Protein AF-A0A843GB81-F1 (afdb_monomer)

pLDDT: mean 80.34, std 18.35, range [31.42, 98.44]

Foldseek 3Di:
DDDDPCFPVDDAADDPQQEDEQFDRDDPSNVLSNVVSPDPPPDLLAAHEYEFEDAQAWTWGDTPNDIDTDGLLRVLVVSVPTPSSPNYQAHEYPYPHNPVDVPTRQVSNCVNNVHHYHD

Secondary structure (DSSP, 8-state):
------TT---S--PPTT-EE-S-SSSGGGHHHHHHTT-TT--TTS-EEEE--B-SS-EEEEETTEEEEE-HHHHHHHHTTSGGGGG-S-EEEESTTTTSSTTSHHHHHHHHHTS-EE-

Structure (mmCIF, N/CA/C/O backbone):
data_AF-A0A843GB81-F1
#
_entry.id   AF-A0A843GB81-F1
#
loop_
_atom_site.group_PDB
_atom_site.id
_atom_site.type_symbol
_atom_site.label_atom_id
_atom_site.label_alt_id
_atom_site.label_comp_id
_atom_site.label_asym_id
_atom_site.label_entity_id
_atom_site.label_seq_id
_atom_site.pdbx_PDB_ins_code
_atom_site.Cartn_x
_atom_site.Cartn_y
_atom_site.Cartn_z
_atom_site.occupancy
_atom_site.B_iso_or_equiv
_atom_site.auth_seq_id
_atom_site.auth_comp_id
_atom_site.auth_asym_id
_atom_site.auth_atom_id
_atom_site.pdbx_PDB_model_num
ATOM 1 N N . MET A 1 1 ? 5.025 25.849 19.765 1.00 34.34 1 MET A N 1
ATOM 2 C CA . MET A 1 1 ? 4.376 25.839 18.433 1.00 34.34 1 MET A CA 1
ATOM 3 C C . MET A 1 1 ? 4.511 24.434 17.850 1.00 34.34 1 MET A C 1
ATOM 5 O O . MET A 1 1 ? 5.626 24.010 17.594 1.00 34.34 1 MET A O 1
ATOM 9 N N . LYS A 1 2 ? 3.424 23.655 17.751 1.00 34.78 2 LYS A N 1
ATOM 10 C CA . LYS A 1 2 ? 3.462 22.284 17.201 1.00 34.78 2 LYS A CA 1
ATOM 11 C C . LYS A 1 2 ? 3.173 22.363 15.700 1.00 34.78 2 LYS A C 1
ATOM 13 O O . LYS A 1 2 ? 2.037 22.630 15.313 1.00 34.78 2 LYS A O 1
ATOM 18 N N . GLY A 1 3 ? 4.209 22.213 14.876 1.00 31.42 3 GLY A N 1
ATOM 19 C CA . GLY A 1 3 ? 4.097 22.230 13.419 1.00 31.42 3 GLY A CA 1
ATOM 20 C C . GLY A 1 3 ? 3.188 21.103 12.939 1.00 31.42 3 GLY A C 1
ATOM 21 O O . GLY A 1 3 ? 3.497 19.928 13.115 1.00 31.42 3 GLY A O 1
ATOM 22 N N . LYS A 1 4 ? 2.042 21.460 12.358 1.00 39.00 4 LYS A N 1
ATOM 23 C CA . LYS A 1 4 ? 1.167 20.515 11.664 1.00 39.00 4 LYS A CA 1
ATOM 24 C C . LYS A 1 4 ? 1.866 20.130 10.360 1.00 39.00 4 LYS A C 1
ATOM 26 O O . LYS A 1 4 ? 1.901 20.926 9.426 1.00 39.00 4 LYS A O 1
ATOM 31 N N . SER A 1 5 ? 2.460 18.941 10.304 1.00 34.50 5 SER A N 1
ATOM 32 C CA . SER A 1 5 ? 3.012 18.378 9.069 1.00 34.50 5 SER A CA 1
ATOM 33 C C . SER A 1 5 ? 1.879 18.159 8.063 1.00 34.50 5 SER A C 1
ATOM 35 O O . SER A 1 5 ? 1.211 17.131 8.079 1.00 34.50 5 SER A O 1
ATOM 37 N N . SER A 1 6 ? 1.651 19.134 7.184 1.00 37.34 6 SER A N 1
ATOM 38 C CA . SER A 1 6 ? 0.648 19.076 6.109 1.00 37.34 6 SER A CA 1
ATOM 39 C C . SER A 1 6 ? 1.143 18.278 4.889 1.00 37.34 6 SER A C 1
ATOM 41 O O . SER A 1 6 ? 0.877 18.628 3.742 1.00 37.34 6 SER A O 1
ATOM 43 N N . LEU A 1 7 ? 1.895 17.196 5.119 1.00 41.94 7 LEU A N 1
ATOM 44 C CA . LEU A 1 7 ? 2.532 16.409 4.051 1.00 41.94 7 LEU A CA 1
ATOM 45 C C . LEU A 1 7 ? 1.542 15.577 3.219 1.00 41.94 7 LEU A C 1
ATOM 47 O O . LEU A 1 7 ? 1.928 15.018 2.202 1.00 41.94 7 LEU A O 1
ATOM 51 N N . PHE A 1 8 ? 0.263 15.545 3.600 1.00 50.12 8 PHE A N 1
ATOM 52 C CA . PHE A 1 8 ? -0.782 14.786 2.905 1.00 50.12 8 PHE A CA 1
ATOM 53 C C . PHE A 1 8 ? -2.051 15.621 2.683 1.00 50.12 8 PHE A C 1
ATOM 55 O O . PHE A 1 8 ? -3.166 15.117 2.774 1.00 50.12 8 PHE A O 1
ATOM 62 N N . GLY A 1 9 ? -1.894 16.927 2.425 1.00 38.31 9 GLY A N 1
ATOM 63 C CA . GLY A 1 9 ? -3.010 17.823 2.116 1.00 38.31 9 GLY A CA 1
ATOM 64 C C . GLY A 1 9 ? -3.756 17.391 0.849 1.00 38.31 9 GLY A C 1
ATOM 65 O O . GLY A 1 9 ? -3.284 17.617 -0.275 1.00 38.31 9 GLY A O 1
ATOM 66 N N . SER A 1 10 ? -4.918 16.775 1.054 1.00 44.78 10 SER A N 1
ATOM 67 C CA . SER A 1 10 ? -5.892 16.345 0.057 1.00 44.78 10 SER A CA 1
ATOM 68 C C . SER A 1 10 ? -6.557 17.548 -0.619 1.00 44.78 10 SER A C 1
ATOM 70 O O . SER A 1 10 ? -7.507 18.149 -0.127 1.00 44.78 10 SER A O 1
ATOM 72 N N . ARG A 1 11 ? -6.056 17.905 -1.800 1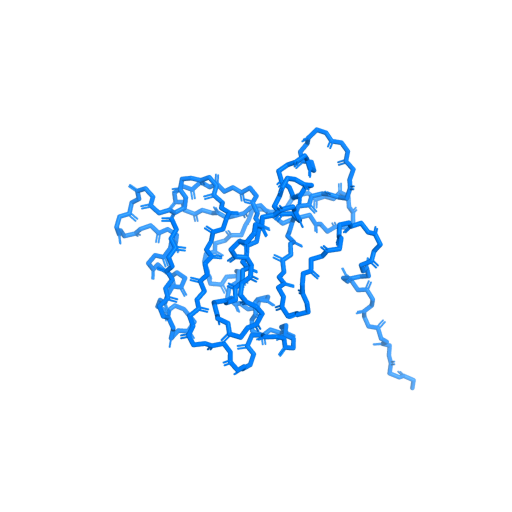.00 42.25 11 ARG A N 1
ATOM 73 C CA . ARG A 1 11 ? -6.850 18.553 -2.852 1.00 42.25 11 ARG A CA 1
ATOM 74 C C . ARG A 1 11 ? -6.470 17.871 -4.156 1.00 42.25 11 ARG A C 1
ATOM 76 O O . ARG A 1 11 ? -5.434 18.181 -4.737 1.00 42.25 11 ARG A O 1
ATOM 83 N N . GLY A 1 12 ? -7.255 16.864 -4.512 1.00 50.12 12 GLY A N 1
ATOM 84 C CA . GLY A 1 12 ? -7.016 15.958 -5.630 1.00 50.12 12 GLY A CA 1
ATOM 85 C C . GLY A 1 12 ?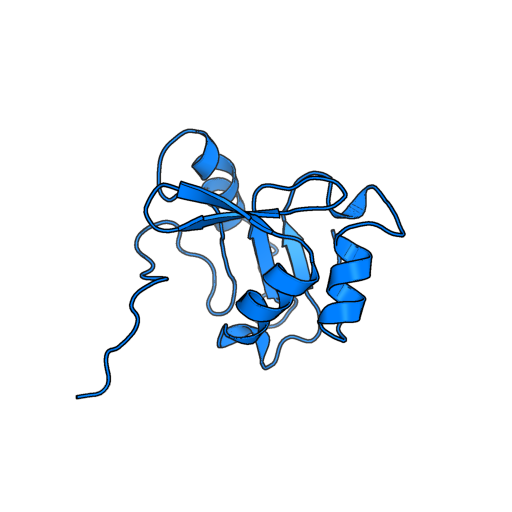 -7.546 14.574 -5.275 1.00 50.12 12 GLY A C 1
ATOM 86 O O . GLY A 1 12 ? -6.967 13.917 -4.420 1.00 50.12 12 GLY A O 1
ATOM 87 N N . ILE A 1 13 ? -8.634 14.175 -5.943 1.00 51.22 13 ILE A N 1
ATOM 88 C CA . ILE A 1 13 ? -9.350 12.896 -5.800 1.00 51.22 13 ILE A CA 1
ATOM 89 C C . ILE A 1 13 ? -10.083 12.780 -4.446 1.00 51.22 13 ILE A C 1
ATOM 91 O O . ILE A 1 13 ? -9.471 12.627 -3.393 1.00 51.22 13 ILE A O 1
ATOM 95 N N . ASN A 1 14 ? -11.419 12.872 -4.474 1.00 50.62 14 ASN A N 1
ATOM 96 C CA . ASN A 1 14 ? -12.263 12.604 -3.306 1.00 50.62 14 ASN A CA 1
ATOM 97 C C . ASN A 1 14 ? -12.312 11.093 -3.085 1.00 50.62 14 ASN A C 1
ATOM 99 O O . ASN A 1 14 ? -13.082 10.388 -3.729 1.00 50.62 14 ASN A O 1
ATOM 103 N N . ILE A 1 15 ? -11.453 10.599 -2.205 1.00 55.94 15 ILE A N 1
ATOM 104 C CA . ILE A 1 15 ? -11.471 9.206 -1.769 1.00 55.94 15 ILE A CA 1
ATOM 105 C C . ILE A 1 15 ? -12.290 9.151 -0.483 1.00 55.94 15 ILE A C 1
ATOM 107 O O . ILE A 1 15 ? -12.198 10.066 0.339 1.00 55.94 15 ILE A O 1
ATOM 111 N N . ALA A 1 16 ? -13.119 8.116 -0.330 1.00 54.41 16 ALA A N 1
ATOM 112 C CA . ALA A 1 16 ? -13.964 7.948 0.846 1.00 54.41 16 ALA A CA 1
ATOM 113 C C . ALA A 1 16 ? -13.174 8.097 2.159 1.00 54.41 16 ALA A C 1
ATOM 115 O O . ALA A 1 16 ? -11.978 7.790 2.234 1.00 54.41 16 ALA A O 1
ATOM 116 N N . ALA A 1 17 ? -13.862 8.592 3.192 1.00 51.66 17 ALA A N 1
ATOM 117 C CA . ALA A 1 17 ? -13.273 8.858 4.494 1.00 51.66 17 ALA A CA 1
ATOM 118 C C . ALA A 1 17 ? -12.586 7.601 5.033 1.00 51.66 17 ALA A C 1
ATOM 120 O O . ALA A 1 17 ? -13.223 6.589 5.300 1.00 51.66 17 ALA A O 1
ATOM 121 N N . GLY A 1 18 ? -11.270 7.696 5.192 1.00 58.66 18 GLY A N 1
ATOM 122 C CA . GLY A 1 18 ? -10.459 6.631 5.745 1.00 58.66 18 GLY A CA 1
ATOM 123 C C . GLY A 1 18 ? -9.551 5.919 4.755 1.00 58.66 18 GLY A C 1
ATOM 124 O O . GLY A 1 18 ? -8.646 5.273 5.235 1.00 58.66 18 GLY A O 1
ATOM 125 N N . ASN A 1 19 ? -9.679 6.084 3.442 1.00 75.94 19 ASN A N 1
ATOM 126 C CA . ASN A 1 19 ? -8.758 5.478 2.469 1.00 75.94 19 ASN A CA 1
ATOM 127 C C . ASN A 1 19 ? -7.497 6.330 2.232 1.00 75.94 19 ASN A C 1
ATOM 129 O O . ASN A 1 19 ? -7.468 7.521 2.558 1.00 75.94 19 ASN A O 1
ATOM 133 N N . ILE A 1 20 ? -6.459 5.744 1.621 1.00 81.50 20 ILE A N 1
ATOM 134 C CA . ILE A 1 20 ? -5.244 6.468 1.215 1.00 81.50 20 ILE A CA 1
ATOM 135 C C . ILE A 1 20 ? -4.913 6.266 -0.264 1.00 81.50 20 ILE A C 1
ATOM 137 O O . ILE A 1 20 ? -4.953 5.155 -0.788 1.0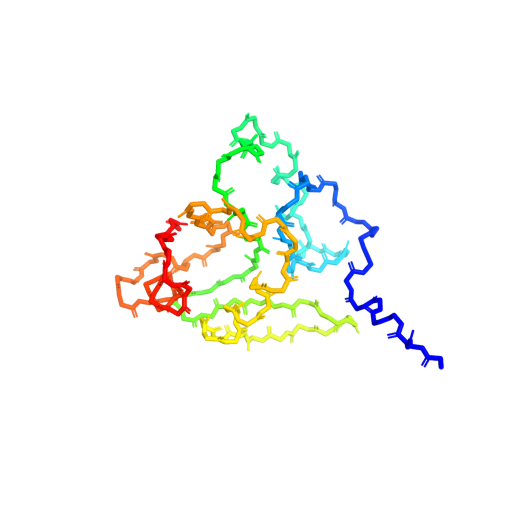0 81.50 20 ILE A O 1
ATOM 141 N N . SER A 1 21 ? -4.517 7.357 -0.920 1.00 85.81 21 SER A N 1
ATOM 142 C CA . SER A 1 21 ? -3.903 7.326 -2.243 1.00 85.81 21 SER A CA 1
ATOM 143 C C . SER A 1 21 ? -2.498 7.890 -2.196 1.00 85.81 21 SER A C 1
ATOM 145 O O . SER A 1 21 ? -2.251 8.959 -1.638 1.00 85.81 21 SER A O 1
ATOM 147 N N . PHE A 1 22 ? -1.603 7.145 -2.822 1.00 85.56 22 PHE A N 1
ATOM 148 C CA . PHE A 1 22 ? -0.213 7.482 -3.064 1.00 85.56 22 PHE A CA 1
ATOM 149 C C . PHE A 1 22 ? 0.037 7.913 -4.516 1.00 85.56 22 PHE A C 1
ATOM 151 O O . PHE A 1 22 ? 1.182 8.123 -4.919 1.00 85.56 22 PHE A O 1
ATOM 158 N N . MET A 1 23 ? -1.034 8.060 -5.301 1.00 85.31 23 MET A N 1
ATOM 159 C CA . MET A 1 23 ? -0.966 8.507 -6.686 1.00 85.31 23 MET A CA 1
ATOM 160 C C . MET A 1 23 ? -0.487 9.963 -6.772 1.00 85.31 23 MET A C 1
ATOM 162 O O . MET A 1 23 ? -0.857 10.782 -5.924 1.00 85.31 23 MET A O 1
ATOM 166 N N . PRO A 1 24 ? 0.238 10.335 -7.841 1.00 81.00 24 PRO A N 1
ATOM 167 C CA . PRO A 1 24 ? 0.502 11.735 -8.146 1.00 81.00 24 PRO A CA 1
ATOM 168 C C . PRO A 1 24 ? -0.800 12.535 -8.274 1.00 81.00 24 PRO A C 1
ATOM 170 O O . PRO A 1 24 ? -1.815 12.024 -8.752 1.00 81.00 24 PRO A O 1
ATOM 173 N N . LYS A 1 25 ? -0.771 13.818 -7.893 1.00 74.56 25 LYS A N 1
ATOM 174 C CA . LYS A 1 25 ? -1.959 14.694 -7.958 1.00 74.56 25 LYS A CA 1
ATOM 175 C C . LYS A 1 25 ? -2.392 15.034 -9.388 1.00 74.56 25 LYS A C 1
ATOM 177 O O . LYS A 1 25 ? -3.565 15.318 -9.619 1.00 74.56 25 LYS A O 1
ATOM 182 N N . THR A 1 26 ? -1.454 15.048 -10.332 1.00 77.06 26 THR A N 1
ATOM 183 C CA . THR A 1 26 ? -1.665 15.448 -11.730 1.00 77.06 26 THR A CA 1
ATOM 184 C C . THR A 1 26 ? -0.872 14.546 -12.682 1.00 77.06 26 THR A C 1
ATOM 186 O O . THR A 1 26 ? -0.104 13.686 -12.252 1.00 77.06 26 THR A O 1
ATOM 189 N N . GLY A 1 27 ? -1.083 14.717 -13.990 1.00 77.75 27 GLY A N 1
ATOM 190 C CA . GLY A 1 27 ? -0.409 13.937 -15.032 1.00 77.75 27 GLY A CA 1
ATOM 191 C C . GLY A 1 27 ? -1.042 12.568 -15.291 1.00 77.75 27 GLY A C 1
ATOM 192 O O . GLY A 1 27 ? -1.974 12.148 -14.604 1.00 77.75 27 GLY A O 1
ATOM 193 N N . GLU A 1 28 ? -0.552 11.862 -16.307 1.00 74.06 28 GLU A N 1
ATOM 194 C CA . GLU A 1 28 ? -1.100 10.568 -16.747 1.00 74.06 28 GLU A CA 1
ATOM 195 C C . GLU A 1 28 ? -1.048 9.504 -15.649 1.00 74.06 28 GLU A C 1
ATOM 197 O O . GLU A 1 28 ? -1.999 8.749 -15.450 1.00 74.06 28 GLU A O 1
ATOM 202 N N . LYS A 1 29 ? 0.006 9.530 -14.831 1.00 72.94 29 LYS A N 1
ATOM 203 C CA . LYS A 1 29 ? 0.136 8.644 -13.675 1.00 72.94 29 LYS A CA 1
ATOM 204 C C . LYS A 1 29 ? -0.961 8.848 -12.623 1.00 72.94 29 LYS A C 1
ATOM 206 O O . LYS A 1 29 ? -1.150 7.946 -11.825 1.00 72.94 29 LYS A O 1
ATOM 211 N N . SER A 1 30 ? -1.708 9.957 -12.615 1.00 76.69 30 SER A N 1
ATOM 212 C CA . SER A 1 30 ? -2.826 10.185 -11.676 1.00 76.69 30 SER A CA 1
ATOM 213 C C . SER A 1 30 ? -4.141 9.507 -12.088 1.00 76.69 30 SER A C 1
ATOM 215 O O . SER A 1 30 ? -5.057 9.393 -11.271 1.00 76.69 30 SER A O 1
ATOM 217 N N . GLN A 1 31 ? -4.263 9.069 -13.349 1.00 75.69 31 GLN A N 1
ATOM 218 C CA . GLN A 1 31 ? -5.541 8.638 -13.933 1.00 75.69 31 GLN A CA 1
ATOM 219 C C . GLN A 1 31 ? -6.150 7.445 -13.194 1.00 75.69 31 GLN A C 1
ATOM 221 O O . GLN A 1 31 ? -7.358 7.402 -12.979 1.00 75.69 31 GLN A O 1
ATOM 226 N N . PHE A 1 32 ? -5.315 6.524 -12.715 1.00 74.38 32 PHE A N 1
ATOM 227 C CA . PHE A 1 32 ? -5.767 5.358 -11.962 1.00 74.38 32 PHE A CA 1
ATOM 228 C C . PHE A 1 32 ? -6.535 5.735 -10.683 1.00 74.38 32 PHE A C 1
ATOM 230 O O . PHE A 1 32 ? -7.601 5.187 -10.414 1.00 74.38 32 PHE A O 1
ATOM 237 N N . GLY A 1 33 ? -6.079 6.758 -9.953 1.00 71.56 33 GLY A N 1
ATOM 238 C CA . GLY A 1 33 ? -6.810 7.257 -8.788 1.00 71.56 33 GLY A CA 1
ATOM 239 C C . GLY A 1 33 ? -8.153 7.911 -9.148 1.00 71.56 33 GLY A C 1
ATOM 240 O O . GLY A 1 33 ? -9.100 7.818 -8.370 1.00 71.56 33 GLY A O 1
ATOM 241 N N . LYS A 1 34 ? -8.270 8.541 -10.327 1.00 70.69 34 LYS A N 1
ATOM 242 C CA . LYS A 1 34 ? -9.523 9.181 -10.774 1.00 70.69 34 LYS A CA 1
ATOM 243 C C . LYS A 1 34 ? -10.634 8.163 -11.015 1.00 70.69 34 LYS A C 1
ATOM 245 O O . LYS A 1 34 ? -11.770 8.419 -10.636 1.00 70.69 34 LYS A O 1
ATOM 250 N N . TYR A 1 35 ? -10.313 7.018 -11.616 1.00 70.69 35 TYR A N 1
ATOM 251 C CA . TYR A 1 35 ? -11.308 5.977 -11.888 1.00 70.69 35 TYR A CA 1
ATOM 252 C C . TYR A 1 35 ? -11.779 5.272 -10.617 1.00 70.69 35 TYR A C 1
ATOM 254 O O . TYR A 1 35 ? -12.951 4.919 -10.510 1.00 70.69 35 TYR A O 1
ATOM 262 N N . ILE A 1 36 ? -10.894 5.121 -9.628 1.00 70.88 36 ILE A N 1
ATOM 263 C CA . ILE A 1 36 ? -11.239 4.466 -8.364 1.00 70.88 36 ILE A CA 1
ATOM 264 C C . ILE A 1 36 ? -12.293 5.256 -7.588 1.00 70.88 36 ILE A C 1
ATOM 266 O O . ILE A 1 36 ? -13.173 4.642 -6.996 1.00 70.88 36 ILE A O 1
ATOM 270 N N . ALA A 1 37 ? -12.272 6.590 -7.648 1.00 67.25 37 ALA A N 1
ATOM 271 C CA . ALA A 1 37 ? -13.268 7.433 -6.981 1.00 67.25 37 ALA A CA 1
ATOM 272 C C . ALA A 1 37 ? -14.719 7.181 -7.445 1.00 67.25 37 ALA A C 1
ATOM 274 O O . ALA A 1 37 ? -15.649 7.532 -6.727 1.00 67.25 37 ALA A O 1
ATOM 275 N N . ASN A 1 38 ? -14.917 6.555 -8.610 1.00 68.81 38 ASN A N 1
ATOM 276 C CA . ASN A 1 38 ? -16.237 6.258 -9.170 1.00 68.81 38 ASN A CA 1
ATOM 277 C C . ASN A 1 38 ? -16.709 4.822 -8.893 1.00 68.81 38 ASN A C 1
ATOM 279 O O . ASN A 1 38 ? -17.725 4.398 -9.446 1.00 68.81 38 ASN A O 1
ATOM 283 N N . ARG A 1 39 ? -15.969 4.035 -8.102 1.00 68.12 39 ARG A N 1
ATOM 284 C CA . ARG A 1 39 ? -16.324 2.633 -7.879 1.00 68.12 39 ARG A CA 1
ATOM 285 C C . ARG A 1 39 ? -17.552 2.478 -6.967 1.00 68.12 39 ARG A C 1
ATOM 287 O O . ARG A 1 39 ? -17.563 3.048 -5.877 1.00 68.12 39 ARG A O 1
ATOM 294 N N . PRO A 1 40 ? -18.552 1.666 -7.366 1.00 63.12 40 PRO A N 1
ATOM 295 C CA . PRO A 1 40 ? -19.768 1.451 -6.581 1.00 63.12 40 PRO A CA 1
ATOM 296 C C . PRO A 1 40 ? -19.555 0.540 -5.359 1.00 63.12 40 PRO A C 1
ATOM 298 O O . PRO A 1 40 ? -20.388 0.532 -4.460 1.00 63.12 40 PRO A O 1
ATOM 301 N N . ASP A 1 41 ? -18.449 -0.212 -5.305 1.00 63.50 41 ASP A N 1
ATOM 302 C CA . ASP A 1 41 ? -18.084 -1.151 -4.233 1.00 63.50 41 ASP A CA 1
ATOM 303 C C . ASP A 1 41 ? -17.128 -0.543 -3.185 1.00 63.50 41 ASP A C 1
ATOM 305 O O . ASP A 1 41 ? -16.413 -1.257 -2.471 1.00 63.50 41 ASP A O 1
ATOM 309 N N . ILE A 1 42 ? -17.061 0.788 -3.098 1.00 62.78 42 ILE A N 1
ATOM 310 C CA . ILE A 1 42 ? -16.385 1.451 -1.981 1.00 62.78 42 ILE A CA 1
ATOM 311 C C . ILE A 1 42 ? -17.272 1.283 -0.746 1.00 62.78 42 ILE A C 1
ATOM 313 O O . ILE A 1 42 ? -18.246 2.009 -0.568 1.00 62.78 42 ILE A O 1
ATOM 317 N N . ASP A 1 43 ? -16.924 0.317 0.103 1.00 64.69 43 ASP A N 1
ATOM 318 C CA . ASP A 1 43 ? -17.538 0.123 1.415 1.00 64.69 43 ASP A CA 1
ATOM 319 C C . ASP A 1 43 ? -16.744 0.907 2.478 1.00 64.69 43 ASP A C 1
ATOM 321 O O . ASP A 1 43 ? -15.686 0.442 2.914 1.00 64.69 43 ASP A O 1
ATOM 325 N N . PRO A 1 44 ? -17.219 2.086 2.926 1.00 54.91 44 PRO A N 1
ATOM 326 C CA . PRO A 1 44 ? -16.539 2.880 3.950 1.00 54.91 44 PRO A CA 1
ATOM 327 C C . PRO A 1 44 ? -16.494 2.199 5.330 1.00 54.91 44 PRO A C 1
ATOM 329 O O . PRO A 1 44 ? -15.747 2.648 6.197 1.00 54.91 44 PRO A O 1
ATOM 332 N N . ASN A 1 45 ? -17.261 1.122 5.544 1.00 58.06 45 ASN A N 1
ATOM 333 C CA . ASN A 1 45 ? -17.221 0.296 6.756 1.00 58.06 45 ASN A CA 1
ATOM 334 C C . ASN A 1 45 ? -16.438 -1.017 6.556 1.00 58.06 45 ASN A C 1
ATOM 336 O O . ASN A 1 45 ? -16.372 -1.846 7.470 1.00 58.06 45 ASN A O 1
ATOM 340 N N . GLY A 1 46 ? -15.862 -1.207 5.368 1.00 73.44 46 GLY A N 1
ATOM 341 C CA . GLY A 1 46 ? -15.221 -2.435 4.927 1.00 73.44 46 GLY A CA 1
ATOM 342 C C . GLY A 1 46 ? -13.697 -2.386 5.009 1.00 73.44 46 GLY A C 1
ATOM 343 O O . GLY A 1 46 ? -13.098 -2.143 6.061 1.00 73.44 46 GLY A O 1
ATOM 344 N N . MET A 1 47 ? -13.050 -2.712 3.893 1.00 84.44 47 MET A N 1
ATOM 345 C CA . MET A 1 47 ? -11.592 -2.764 3.794 1.00 84.44 47 MET A CA 1
ATOM 346 C C . MET A 1 47 ? -11.009 -1.357 3.677 1.00 84.44 47 MET A C 1
ATOM 348 O O . MET A 1 47 ? -11.588 -0.487 3.038 1.00 84.44 47 MET A O 1
ATOM 352 N N . PHE A 1 48 ? -9.828 -1.147 4.250 1.00 88.50 48 PHE A N 1
ATOM 353 C CA . PHE A 1 48 ? -9.073 0.083 4.034 1.00 88.50 48 PHE A CA 1
ATOM 354 C C . PHE A 1 48 ? -8.400 0.031 2.662 1.00 88.50 48 PHE A C 1
ATOM 356 O O . PHE A 1 48 ? -7.518 -0.805 2.441 1.00 88.50 48 PHE A O 1
ATOM 363 N N . ASP A 1 49 ? -8.804 0.909 1.744 1.00 88.81 49 ASP A N 1
ATOM 364 C CA . ASP A 1 49 ? -8.231 0.935 0.400 1.00 88.81 49 ASP A CA 1
ATOM 365 C C . ASP A 1 49 ? -6.893 1.688 0.389 1.00 88.81 49 ASP A C 1
ATOM 367 O O . ASP A 1 49 ? -6.774 2.824 0.867 1.00 88.81 49 ASP A O 1
ATOM 371 N N . VAL A 1 50 ? -5.886 1.049 -0.206 1.00 90.94 50 VAL A N 1
ATOM 372 C CA . VAL A 1 50 ? -4.579 1.632 -0.518 1.00 90.94 50 VAL A CA 1
ATOM 373 C C . VAL A 1 50 ? -4.438 1.688 -2.029 1.00 90.94 50 VAL A C 1
ATOM 375 O O . VAL A 1 50 ? -4.412 0.655 -2.696 1.00 90.94 50 VAL A O 1
ATOM 378 N N . ILE A 1 51 ? -4.330 2.900 -2.562 1.00 90.19 51 ILE A N 1
ATOM 379 C CA . ILE A 1 51 ? -4.255 3.148 -4.001 1.00 90.19 51 ILE A CA 1
ATOM 380 C C . ILE A 1 51 ? -2.846 3.608 -4.351 1.00 90.19 51 ILE A C 1
ATOM 382 O O . ILE A 1 51 ? -2.392 4.638 -3.849 1.00 90.19 51 ILE A O 1
ATOM 386 N N . ALA A 1 52 ? -2.161 2.865 -5.213 1.00 91.75 52 ALA A N 1
ATOM 387 C CA . ALA A 1 52 ? -0.805 3.189 -5.643 1.00 91.75 52 ALA A CA 1
ATOM 388 C C . ALA A 1 52 ? -0.482 2.545 -6.994 1.00 91.75 52 ALA A C 1
ATOM 390 O O . ALA A 1 52 ? -1.027 1.491 -7.324 1.00 91.75 52 ALA A O 1
ATOM 391 N N . HIS A 1 53 ? 0.486 3.093 -7.729 1.00 93.19 53 HIS A N 1
ATOM 392 C CA . HIS A 1 53 ? 1.228 2.257 -8.679 1.00 93.19 53 HIS A CA 1
ATOM 393 C C . HIS A 1 53 ? 2.035 1.219 -7.905 1.00 93.19 53 HIS A C 1
ATOM 395 O O . HIS A 1 53 ? 2.412 1.451 -6.754 1.00 93.19 53 HIS A O 1
ATOM 401 N N . GLY A 1 54 ? 2.296 0.077 -8.526 1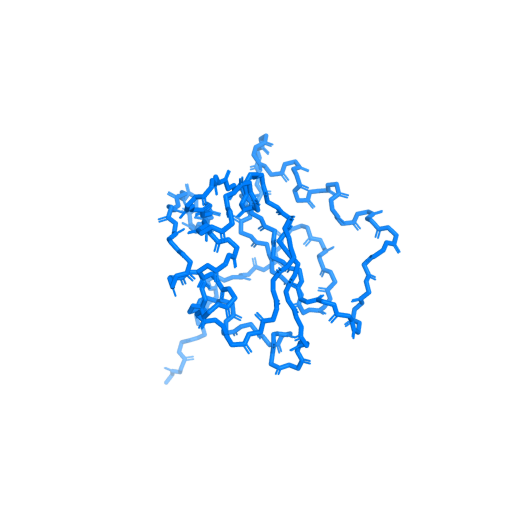.00 93.69 54 GLY A N 1
ATOM 402 C CA . GLY A 1 54 ? 2.993 -1.005 -7.855 1.00 93.69 54 GLY A CA 1
ATOM 403 C C . GLY A 1 54 ? 3.599 -2.014 -8.807 1.00 93.69 54 GLY A C 1
ATOM 404 O O . GLY A 1 54 ? 3.370 -1.997 -10.018 1.00 93.69 54 GLY A O 1
ATOM 405 N N . ALA A 1 55 ? 4.395 -2.886 -8.205 1.00 95.06 55 ALA A N 1
ATOM 406 C CA . ALA A 1 55 ? 4.925 -4.096 -8.802 1.00 95.06 55 ALA A CA 1
ATOM 407 C C . ALA A 1 55 ? 4.852 -5.224 -7.763 1.00 95.06 55 ALA A C 1
ATOM 409 O O . ALA A 1 55 ? 4.398 -5.027 -6.636 1.00 95.06 55 ALA A O 1
ATOM 410 N N . TRP A 1 56 ? 5.338 -6.414 -8.110 1.00 96.25 56 TRP A N 1
ATOM 411 C CA . TRP A 1 56 ? 5.277 -7.579 -7.223 1.00 96.25 56 TRP A CA 1
ATOM 412 C C . TRP A 1 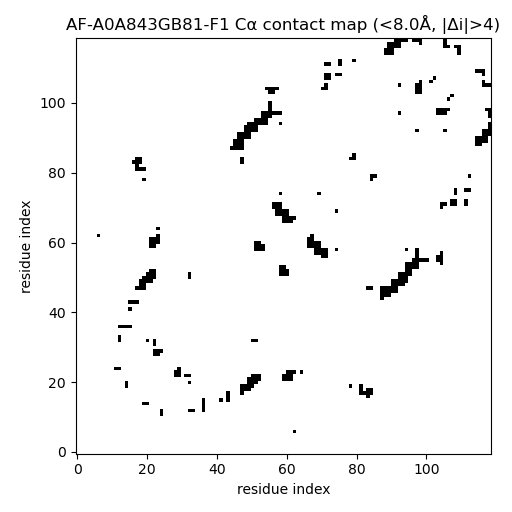56 ? 5.995 -7.391 -5.870 1.00 96.25 56 TRP A C 1
ATOM 414 O O . TRP A 1 56 ? 5.711 -8.149 -4.948 1.00 96.25 56 TRP A O 1
ATOM 424 N N . ASN A 1 57 ? 6.889 -6.401 -5.714 1.00 96.62 57 ASN A N 1
ATOM 425 C CA . ASN A 1 57 ? 7.665 -6.153 -4.488 1.00 96.62 57 ASN A CA 1
ATOM 426 C C . ASN A 1 57 ? 7.654 -4.706 -3.954 1.00 96.62 57 ASN A C 1
ATOM 428 O O . ASN A 1 57 ? 8.234 -4.472 -2.892 1.00 96.62 57 ASN A O 1
ATOM 432 N N . ILE A 1 58 ? 7.022 -3.744 -4.637 1.00 96.88 58 ILE A N 1
ATOM 433 C CA . ILE A 1 58 ? 7.012 -2.325 -4.235 1.00 96.88 58 ILE A CA 1
ATOM 434 C C . ILE A 1 58 ? 5.669 -1.652 -4.521 1.00 96.88 58 ILE A C 1
ATOM 436 O O . ILE A 1 58 ? 4.889 -2.124 -5.348 1.00 96.88 58 ILE A O 1
ATOM 440 N N . ILE A 1 59 ? 5.462 -0.495 -3.890 1.00 96.62 59 ILE A N 1
ATOM 441 C CA . ILE A 1 59 ? 4.515 0.533 -4.343 1.00 96.62 59 ILE A CA 1
ATOM 442 C C . ILE A 1 59 ? 5.233 1.858 -4.584 1.00 96.62 59 ILE A C 1
ATOM 444 O O . ILE A 1 59 ? 6.241 2.156 -3.941 1.00 96.62 59 ILE A O 1
ATOM 448 N 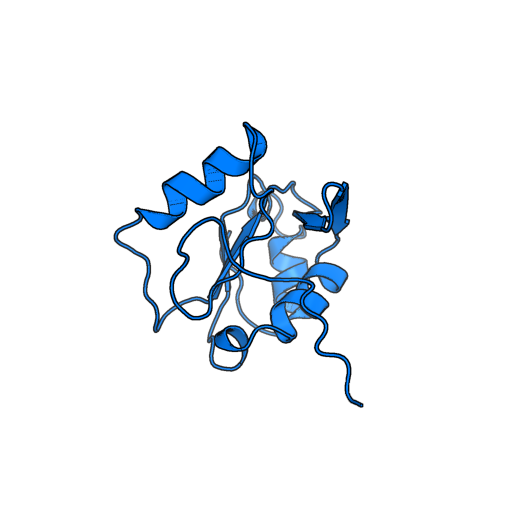N . GLU A 1 60 ? 4.684 2.671 -5.477 1.00 94.25 60 GLU A N 1
ATOM 449 C CA . GLU A 1 60 ? 5.131 4.043 -5.695 1.00 94.25 60 GLU A CA 1
ATOM 450 C C . GLU A 1 60 ? 4.343 5.011 -4.807 1.00 94.25 60 GLU A C 1
ATOM 452 O O . GLU A 1 60 ? 3.114 4.948 -4.726 1.00 94.25 60 GLU A O 1
ATOM 457 N N . VAL A 1 61 ? 5.051 5.942 -4.171 1.00 89.88 61 VAL A N 1
ATOM 458 C CA . VAL A 1 61 ? 4.470 7.024 -3.378 1.00 89.88 61 VAL A CA 1
ATOM 459 C C . VAL A 1 61 ? 4.928 8.372 -3.893 1.00 89.88 61 VAL A C 1
ATOM 461 O O . VAL A 1 61 ? 6.122 8.667 -3.883 1.00 89.88 61 VAL A O 1
ATOM 464 N N . ASP A 1 62 ? 3.977 9.210 -4.302 1.00 86.19 62 ASP A N 1
ATOM 465 C CA . ASP A 1 62 ? 4.257 10.607 -4.620 1.00 86.19 62 ASP A CA 1
ATOM 466 C C . ASP A 1 62 ? 4.310 11.470 -3.352 1.00 86.19 62 ASP A C 1
ATOM 468 O O . ASP A 1 62 ? 3.404 11.454 -2.515 1.00 86.19 62 ASP A O 1
ATOM 472 N N . SER A 1 63 ? 5.381 12.248 -3.211 1.00 80.50 63 SER A N 1
ATOM 473 C CA . SER A 1 63 ? 5.520 13.249 -2.157 1.00 80.50 63 SER A CA 1
ATOM 474 C C . SER A 1 63 ? 6.338 14.431 -2.663 1.00 80.50 63 SER A C 1
ATOM 476 O O . SER A 1 63 ? 7.519 14.302 -2.981 1.00 80.50 63 SER A O 1
ATOM 478 N N . GLY A 1 64 ? 5.717 15.611 -2.710 1.00 79.12 64 GLY A N 1
ATOM 479 C CA . GLY A 1 64 ? 6.388 16.842 -3.137 1.00 79.12 64 G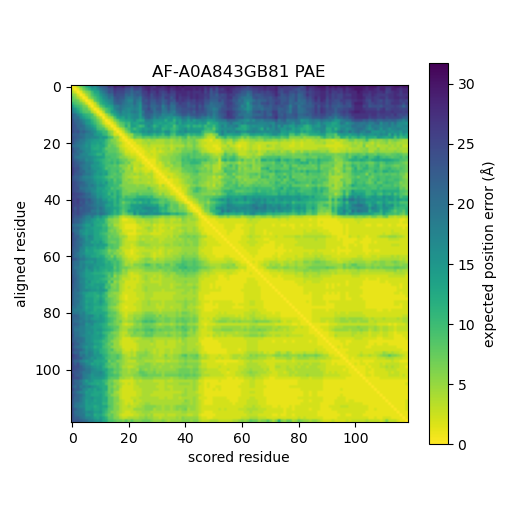LY A CA 1
ATOM 480 C C . GLY A 1 64 ? 6.828 16.827 -4.605 1.00 79.12 64 GLY A C 1
ATOM 481 O O . GLY A 1 64 ? 7.868 17.398 -4.923 1.00 79.12 64 GLY A O 1
ATOM 482 N N . GLY A 1 65 ? 6.074 16.151 -5.482 1.00 78.25 65 GLY A N 1
ATOM 483 C CA . GLY A 1 65 ? 6.388 16.035 -6.912 1.00 78.25 65 GLY A CA 1
ATOM 484 C C . GLY A 1 65 ? 7.520 15.055 -7.229 1.00 78.25 65 GLY A C 1
ATOM 485 O O . GLY A 1 65 ? 8.039 15.059 -8.343 1.00 78.25 65 GLY A O 1
ATOM 486 N N . LYS A 1 66 ? 7.927 14.238 -6.252 1.00 82.62 66 LYS A N 1
ATOM 487 C CA . LYS A 1 66 ? 8.878 13.140 -6.426 1.00 82.62 66 LYS A CA 1
ATOM 488 C C . LYS A 1 66 ? 8.196 11.818 -6.111 1.00 82.62 66 LYS A C 1
ATOM 490 O O . LYS A 1 66 ? 7.463 11.715 -5.129 1.00 82.62 66 LYS A O 1
ATOM 495 N N . THR A 1 67 ? 8.509 10.806 -6.911 1.00 88.19 67 THR A N 1
ATOM 496 C CA . THR A 1 67 ? 8.046 9.433 -6.712 1.00 88.19 67 THR A CA 1
ATOM 497 C C . THR A 1 67 ? 9.092 8.629 -5.949 1.00 88.19 67 THR A C 1
ATOM 499 O O . THR A 1 67 ? 10.272 8.641 -6.299 1.00 88.19 67 THR A O 1
ATOM 502 N N . TYR A 1 68 ? 8.653 7.922 -4.914 1.00 92.06 68 TYR A N 1
ATOM 503 C CA . TYR A 1 68 ? 9.477 7.057 -4.079 1.00 92.06 68 TYR A CA 1
ATOM 504 C C . TYR A 1 68 ? 8.971 5.622 -4.164 1.00 92.06 68 TYR A C 1
ATOM 506 O O . TYR A 1 68 ? 7.779 5.385 -3.985 1.00 92.06 68 TYR A O 1
ATOM 514 N N . ASN A 1 69 ? 9.874 4.666 -4.364 1.00 96.06 69 ASN A N 1
ATOM 515 C CA . ASN A 1 69 ? 9.534 3.247 -4.302 1.00 96.06 69 ASN A CA 1
ATOM 516 C C . ASN A 1 69 ? 9.671 2.768 -2.863 1.00 96.06 69 ASN A C 1
ATOM 518 O O . ASN A 1 69 ? 10.748 2.874 -2.273 1.00 96.06 69 ASN A O 1
ATOM 522 N N . LEU A 1 70 ? 8.577 2.260 -2.308 1.00 96.69 70 LEU A N 1
ATOM 523 C CA . LEU A 1 70 ? 8.527 1.748 -0.950 1.00 96.69 70 LEU A CA 1
ATOM 524 C C . LEU A 1 70 ? 8.314 0.243 -0.953 1.00 96.69 70 LEU A C 1
ATOM 526 O O . LEU A 1 70 ? 7.463 -0.277 -1.677 1.00 96.69 70 LEU A O 1
ATOM 530 N N . ASP A 1 71 ? 9.040 -0.438 -0.072 1.00 97.50 71 ASP A N 1
ATOM 531 C CA . ASP A 1 71 ? 8.738 -1.818 0.282 1.00 97.50 71 ASP A CA 1
ATOM 532 C C . ASP A 1 71 ? 7.499 -1.905 1.197 1.00 97.50 71 ASP A C 1
ATOM 534 O O . ASP A 1 71 ? 6.967 -0.907 1.704 1.00 97.50 71 ASP A O 1
ATOM 538 N N . ALA A 1 72 ? 7.036 -3.129 1.446 1.00 97.62 72 ALA A N 1
ATOM 539 C CA . ALA A 1 72 ? 5.858 -3.379 2.271 1.00 97.62 72 ALA A CA 1
ATOM 540 C C . ALA A 1 72 ? 5.995 -2.872 3.723 1.00 97.62 72 ALA A C 1
ATOM 542 O O . ALA A 1 72 ? 5.014 -2.437 4.332 1.00 97.62 72 ALA A O 1
ATOM 543 N N . ARG A 1 73 ? 7.205 -2.881 4.303 1.00 97.62 73 ARG A N 1
ATOM 544 C CA . ARG A 1 73 ? 7.444 -2.420 5.683 1.00 97.62 73 ARG A CA 1
ATOM 545 C C . ARG A 1 73 ? 7.380 -0.900 5.777 1.00 97.62 73 ARG A C 1
ATOM 547 O O . ARG A 1 73 ? 6.822 -0.363 6.737 1.00 97.62 73 ARG A O 1
ATOM 554 N N . GLN A 1 74 ? 7.943 -0.202 4.799 1.00 97.44 74 GLN A N 1
ATOM 555 C CA . GLN A 1 74 ? 7.865 1.248 4.671 1.00 97.44 74 GLN A CA 1
ATOM 556 C C . GLN A 1 74 ? 6.418 1.688 4.423 1.00 97.44 74 GLN A C 1
ATOM 558 O O . GLN A 1 74 ? 5.925 2.566 5.135 1.00 97.44 74 GLN A O 1
ATOM 563 N N . ALA A 1 75 ? 5.707 1.018 3.512 1.00 96.50 75 ALA A N 1
ATOM 564 C CA . ALA A 1 75 ? 4.290 1.263 3.257 1.00 96.50 75 ALA A CA 1
ATOM 565 C C . ALA A 1 75 ? 3.435 1.064 4.522 1.00 96.50 75 ALA A C 1
ATOM 567 O O . ALA A 1 75 ? 2.646 1.940 4.884 1.00 96.50 75 ALA A O 1
ATOM 568 N N . ALA A 1 76 ? 3.656 -0.021 5.276 1.00 97.12 76 ALA A N 1
ATOM 569 C CA . ALA A 1 76 ? 2.946 -0.291 6.527 1.00 97.12 76 ALA A CA 1
ATOM 570 C C . ALA A 1 76 ? 3.096 0.840 7.561 1.00 97.12 76 ALA A C 1
ATOM 572 O O . ALA A 1 76 ? 2.144 1.166 8.276 1.00 97.12 76 ALA A O 1
ATOM 573 N N . LYS A 1 77 ? 4.275 1.476 7.642 1.00 95.62 77 LYS A N 1
ATOM 574 C CA . LYS A 1 77 ? 4.504 2.632 8.529 1.00 95.62 77 LYS A CA 1
ATOM 575 C C . LYS A 1 77 ? 3.668 3.848 8.126 1.00 95.62 77 LYS A C 1
ATOM 577 O O . LYS A 1 77 ? 3.274 4.611 9.007 1.00 95.62 77 LYS A O 1
ATOM 582 N N . LEU A 1 78 ? 3.414 4.051 6.832 1.00 92.44 78 LEU A N 1
ATOM 583 C CA . LEU A 1 78 ? 2.578 5.150 6.337 1.00 92.44 78 LEU A CA 1
ATOM 584 C C . LEU A 1 78 ? 1.087 4.860 6.522 1.00 92.44 78 LEU A C 1
ATOM 586 O O . LEU A 1 78 ? 0.352 5.738 6.972 1.00 92.44 78 LEU A O 1
ATOM 590 N N . ILE A 1 79 ? 0.662 3.625 6.244 1.00 92.81 79 ILE A N 1
ATOM 591 C CA . ILE A 1 79 ? -0.729 3.169 6.385 1.00 92.81 79 ILE A CA 1
ATOM 592 C C . ILE A 1 79 ? -1.194 3.264 7.844 1.00 92.81 79 ILE A C 1
ATOM 594 O O . ILE A 1 79 ? -2.246 3.831 8.122 1.00 92.81 79 ILE A O 1
ATOM 598 N N . ARG A 1 80 ? -0.369 2.823 8.806 1.00 93.12 80 ARG A N 1
ATOM 599 C CA . ARG A 1 80 ? -0.686 2.895 10.248 1.00 93.12 80 ARG A CA 1
ATOM 600 C C . ARG A 1 80 ? -0.968 4.300 10.773 1.00 93.12 80 ARG A C 1
ATOM 602 O O . ARG A 1 80 ? -1.631 4.442 11.795 1.00 93.12 80 ARG A O 1
ATOM 609 N N . LYS A 1 81 ? -0.432 5.328 10.114 1.00 89.75 81 LYS A N 1
ATOM 610 C CA . LYS A 1 81 ? -0.624 6.728 10.512 1.00 89.75 81 LYS A CA 1
ATOM 611 C C . LYS A 1 81 ? -1.958 7.296 10.033 1.00 89.75 81 LYS A C 1
ATOM 613 O O . LYS A 1 81 ? -2.313 8.396 10.447 1.00 89.75 81 LYS A O 1
ATOM 618 N N . GLN A 1 82 ? -2.680 6.579 9.173 1.00 86.00 82 GLN A N 1
ATOM 619 C CA . GLN A 1 82 ? -3.934 7.065 8.619 1.00 86.00 82 GLN A CA 1
ATOM 620 C C . GLN A 1 82 ? -5.079 6.859 9.612 1.00 86.00 82 GLN A C 1
ATOM 622 O O . GLN A 1 82 ? -5.263 5.739 10.095 1.00 86.00 82 GLN A O 1
ATOM 627 N N . PRO A 1 83 ? -5.885 7.898 9.903 1.00 80.94 83 PRO A N 1
ATOM 628 C CA . PRO A 1 83 ? -7.002 7.787 10.838 1.00 80.94 83 PRO A CA 1
ATOM 629 C C . PRO A 1 83 ? -7.972 6.645 10.503 1.00 80.94 83 PRO A C 1
ATOM 631 O O . PRO A 1 83 ? -8.396 5.926 11.405 1.00 80.94 83 PRO A O 1
ATOM 634 N N . GLY A 1 84 ? -8.261 6.427 9.214 1.00 79.88 84 GLY A N 1
ATOM 635 C CA . GLY A 1 84 ? -9.164 5.363 8.761 1.00 79.88 84 GLY A CA 1
ATOM 636 C C . GLY A 1 84 ? -8.639 3.946 8.964 1.00 79.88 84 GLY A C 1
ATOM 637 O O . GLY A 1 84 ? -9.424 3.013 9.088 1.00 79.88 84 GLY A O 1
ATOM 638 N N . PHE A 1 85 ? -7.320 3.764 9.071 1.00 87.12 85 PHE A N 1
ATOM 639 C CA . PHE A 1 85 ? -6.739 2.433 9.221 1.00 87.12 85 PHE A CA 1
ATOM 640 C C . PHE A 1 85 ? -6.989 1.845 10.613 1.00 87.12 85 PHE A C 1
ATOM 642 O O . PHE A 1 85 ? -7.063 0.626 10.769 1.00 87.12 85 PHE A O 1
ATOM 649 N N . LYS A 1 86 ? -7.129 2.694 11.641 1.00 84.12 86 LYS A N 1
ATOM 650 C CA . LYS A 1 86 ? -7.182 2.263 13.048 1.00 84.12 86 LYS A CA 1
ATOM 651 C C . LYS A 1 86 ? -8.261 1.205 13.306 1.00 84.12 86 LYS A C 1
ATOM 653 O O . LYS A 1 86 ? -8.013 0.263 14.054 1.00 84.12 86 LYS A O 1
ATOM 658 N N . ASN A 1 87 ? -9.413 1.342 12.654 1.00 83.50 87 ASN A N 1
ATOM 659 C CA . ASN A 1 87 ? -10.560 0.450 12.827 1.00 83.50 87 ASN A CA 1
ATOM 660 C C . ASN A 1 87 ? -10.740 -0.535 11.660 1.00 83.50 87 ASN A C 1
ATOM 662 O O . ASN A 1 87 ? -11.662 -1.348 11.685 1.00 83.50 87 ASN A O 1
ATOM 666 N N . ALA A 1 88 ? -9.867 -0.489 10.652 1.00 86.62 88 ALA A N 1
ATOM 667 C CA . ALA A 1 88 ? -9.965 -1.350 9.484 1.00 86.62 88 ALA A CA 1
ATOM 668 C C . ALA A 1 88 ? -9.729 -2.815 9.864 1.00 86.62 88 ALA A C 1
ATOM 670 O O . ALA A 1 88 ? -8.790 -3.131 10.601 1.00 86.62 88 ALA A O 1
ATOM 671 N N . LYS A 1 89 ? -10.550 -3.733 9.351 1.00 88.88 89 LYS A N 1
ATOM 672 C CA . LYS A 1 89 ? -10.370 -5.179 9.582 1.00 88.88 89 LYS A CA 1
ATOM 673 C C . LYS A 1 89 ? -9.352 -5.793 8.622 1.00 88.88 89 LYS A C 1
ATOM 675 O O . LYS A 1 89 ? -8.632 -6.710 9.003 1.00 88.88 89 LYS A O 1
ATOM 680 N N . SER A 1 90 ? -9.247 -5.238 7.424 1.00 92.06 90 SER A N 1
ATOM 681 C CA . SER A 1 90 ? -8.345 -5.674 6.360 1.00 92.06 90 SER A CA 1
ATOM 682 C C . SER A 1 90 ? -7.989 -4.502 5.446 1.00 92.06 90 SER A C 1
ATOM 684 O O . SER A 1 90 ? -8.533 -3.402 5.581 1.00 92.06 90 SER A O 1
ATOM 686 N N . VAL A 1 91 ? -7.046 -4.735 4.536 1.00 93.12 91 VAL A N 1
ATOM 687 C CA . VAL A 1 91 ? -6.615 -3.782 3.511 1.00 93.12 91 VAL A CA 1
ATOM 688 C C . VAL A 1 91 ? -6.914 -4.351 2.133 1.00 93.12 91 VAL A C 1
ATOM 690 O O . VAL A 1 91 ? -6.711 -5.541 1.896 1.00 93.12 91 VAL A O 1
ATOM 693 N N . ARG A 1 92 ? -7.337 -3.494 1.208 1.00 92.19 92 ARG A N 1
ATOM 694 C CA . ARG A 1 92 ? -7.413 -3.819 -0.215 1.00 92.19 92 ARG A CA 1
ATOM 695 C C . ARG A 1 92 ? -6.427 -2.942 -0.979 1.00 92.19 92 ARG A C 1
ATOM 697 O O . ARG A 1 92 ? -6.478 -1.715 -0.912 1.00 92.19 92 ARG A O 1
ATOM 704 N N . LEU A 1 93 ? -5.500 -3.583 -1.676 1.00 92.56 93 LEU A N 1
ATOM 705 C CA . LEU A 1 93 ? -4.559 -2.949 -2.578 1.00 92.56 93 LEU A CA 1
ATOM 706 C C . LEU A 1 93 ? -5.238 -2.766 -3.926 1.00 92.56 93 LEU A C 1
ATOM 708 O O . LEU A 1 93 ? -5.649 -3.712 -4.587 1.00 92.56 93 LEU A O 1
ATOM 712 N N . LEU A 1 94 ? -5.339 -1.514 -4.334 1.00 90.50 94 LEU A N 1
ATOM 713 C CA . LEU A 1 94 ? -5.686 -1.134 -5.688 1.00 90.50 94 LEU A CA 1
ATOM 714 C C . LEU A 1 94 ? -4.365 -0.711 -6.298 1.00 90.50 94 LEU A C 1
ATOM 716 O O . LEU A 1 94 ? -3.970 0.446 -6.185 1.00 90.50 94 LEU A O 1
ATOM 720 N N . SER A 1 95 ? -3.609 -1.695 -6.781 1.00 90.88 95 SER A N 1
ATOM 721 C CA . SER A 1 95 ? -2.236 -1.485 -7.224 1.00 90.88 95 SER A CA 1
ATOM 722 C C . SER A 1 95 ? -1.747 -2.611 -8.125 1.00 90.88 95 SER A C 1
ATOM 724 O O . SER A 1 95 ? -1.874 -3.789 -7.788 1.00 90.88 95 SER A O 1
ATOM 726 N N . CYS A 1 96 ? -1.163 -2.246 -9.267 1.00 90.31 96 CYS A N 1
ATOM 727 C CA . CYS A 1 96 ? -0.723 -3.188 -10.291 1.00 90.31 96 CYS A CA 1
ATOM 728 C C . CYS A 1 96 ? 0.242 -4.245 -9.730 1.00 90.31 96 CYS A C 1
ATOM 730 O O . CYS A 1 96 ? 1.210 -3.917 -9.050 1.00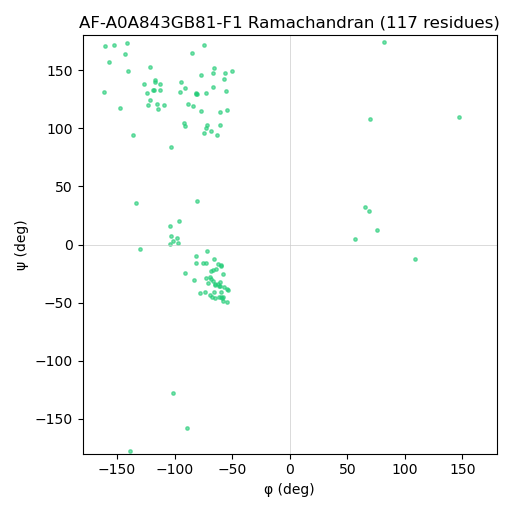 90.31 96 CYS A O 1
ATOM 732 N N . SER A 1 97 ? -0.010 -5.518 -10.041 1.00 92.38 97 SER A N 1
ATOM 733 C CA . SER A 1 97 ? 0.876 -6.667 -9.775 1.00 92.38 97 SER A CA 1
ATOM 734 C C . SER A 1 97 ? 1.294 -6.907 -8.317 1.00 92.38 97 SER A C 1
ATOM 736 O O . SER A 1 97 ? 2.058 -7.836 -8.062 1.00 92.38 97 SER A O 1
ATOM 738 N N . THR A 1 98 ? 0.790 -6.149 -7.344 1.00 95.00 98 THR A N 1
ATOM 739 C CA . THR A 1 98 ? 1.187 -6.285 -5.929 1.00 95.00 98 THR A CA 1
ATOM 740 C C . THR A 1 98 ? 0.755 -7.611 -5.291 1.00 95.00 98 THR A C 1
ATOM 742 O O . THR A 1 98 ? 1.389 -8.054 -4.331 1.00 95.00 98 THR A O 1
ATOM 745 N N . GLY A 1 99 ? -0.266 -8.270 -5.853 1.00 92.31 99 GLY A N 1
ATOM 746 C CA . GLY A 1 99 ? -0.714 -9.624 -5.499 1.00 92.31 99 GLY A CA 1
ATOM 747 C C . GLY A 1 99 ? -0.183 -10.746 -6.400 1.00 92.31 99 GLY A C 1
ATOM 748 O O . GLY A 1 99 ? -0.534 -11.901 -6.197 1.00 92.31 99 GLY A O 1
ATOM 749 N N . SER A 1 100 ? 0.651 -10.439 -7.401 1.00 94.75 100 SER A N 1
ATOM 750 C CA . SER A 1 100 ? 1.065 -11.426 -8.421 1.00 94.75 100 SER A CA 1
ATOM 751 C C . SER A 1 100 ? 2.050 -12.493 -7.924 1.00 94.75 100 SER A C 1
ATOM 753 O O . SER A 1 100 ? 2.226 -13.512 -8.585 1.00 94.75 100 SER A O 1
ATOM 755 N N . ASN A 1 101 ? 2.685 -12.275 -6.769 1.00 94.75 101 ASN A N 1
ATOM 756 C CA . ASN A 1 101 ? 3.578 -13.231 -6.121 1.00 94.75 101 ASN A CA 1
ATOM 757 C C . ASN A 1 101 ? 3.039 -13.539 -4.707 1.00 94.75 101 ASN A C 1
ATOM 759 O O . ASN A 1 101 ? 2.873 -12.593 -3.929 1.00 94.75 101 ASN A O 1
ATOM 763 N N . PRO A 1 102 ? 2.785 -14.815 -4.346 1.00 92.56 102 PRO A N 1
ATOM 764 C CA . PRO A 1 102 ? 2.277 -15.195 -3.022 1.00 92.56 102 PRO A CA 1
ATOM 765 C C . PRO A 1 102 ? 3.244 -14.871 -1.871 1.00 92.56 102 PRO A C 1
ATOM 767 O O . PRO A 1 102 ? 2.807 -14.706 -0.738 1.00 92.56 102 PRO A O 1
ATOM 770 N N . GLU A 1 103 ? 4.538 -14.711 -2.151 1.00 95.12 103 GLU A N 1
ATOM 771 C CA . GLU A 1 103 ? 5.557 -14.230 -1.205 1.00 95.12 103 GLU A CA 1
ATOM 772 C C . GLU A 1 103 ? 5.956 -12.768 -1.487 1.00 95.12 103 GLU A C 1
ATOM 774 O O . GLU A 1 103 ? 6.990 -12.280 -1.042 1.00 95.12 103 GLU A O 1
ATOM 779 N N . GLY A 1 104 ? 5.146 -12.053 -2.271 1.00 96.12 104 GLY A N 1
ATOM 780 C CA . GLY A 1 104 ? 5.409 -10.693 -2.724 1.00 96.12 104 GLY A CA 1
ATOM 781 C C . GLY A 1 104 ? 4.889 -9.602 -1.790 1.00 96.12 104 GLY A C 1
ATOM 782 O O . GLY A 1 104 ? 4.666 -9.785 -0.589 1.00 96.12 104 GLY A O 1
ATOM 783 N N . PHE A 1 105 ? 4.691 -8.420 -2.372 1.00 98.25 105 PHE A N 1
ATOM 784 C CA . PHE A 1 105 ? 4.340 -7.194 -1.665 1.00 98.25 105 PHE A CA 1
ATOM 785 C C . PHE A 1 105 ? 3.099 -7.359 -0.784 1.00 98.25 105 PHE A C 1
ATOM 787 O O . PHE A 1 105 ? 3.155 -7.006 0.394 1.00 98.25 105 PHE A O 1
ATOM 794 N N . ALA A 1 106 ? 2.004 -7.918 -1.314 1.00 97.69 106 ALA A N 1
ATOM 795 C CA . ALA A 1 106 ? 0.757 -8.082 -0.568 1.00 97.69 106 ALA A CA 1
ATOM 796 C C . ALA A 1 106 ? 0.932 -8.944 0.694 1.00 97.69 106 ALA A C 1
ATOM 798 O O . ALA A 1 106 ? 0.501 -8.542 1.778 1.00 97.69 106 ALA A O 1
ATOM 799 N N . GLN A 1 107 ? 1.635 -10.077 0.590 1.00 98.19 107 GLN A N 1
ATOM 800 C CA . GLN A 1 107 ? 1.879 -10.962 1.731 1.00 98.19 107 GLN A CA 1
ATOM 801 C C . GLN A 1 107 ? 2.804 -10.313 2.765 1.00 98.19 107 GLN A C 1
ATOM 803 O O . GLN A 1 107 ? 2.516 -10.325 3.966 1.00 98.19 107 GLN A O 1
ATOM 808 N N . HIS A 1 108 ? 3.893 -9.681 2.319 1.00 98.38 108 HIS A N 1
ATOM 809 C CA . HIS A 1 108 ? 4.774 -8.944 3.223 1.00 98.38 108 HIS A CA 1
ATOM 810 C C . HIS A 1 108 ? 4.058 -7.775 3.905 1.00 98.38 108 HIS A C 1
ATOM 812 O O . HIS A 1 108 ? 4.338 -7.487 5.072 1.00 98.38 108 HIS A O 1
ATOM 818 N N . LEU A 1 109 ? 3.120 -7.121 3.218 1.00 98.44 109 LEU A N 1
ATOM 819 C CA . LEU A 1 109 ? 2.317 -6.047 3.787 1.00 98.44 109 LEU A CA 1
ATOM 820 C C . LEU A 1 109 ? 1.341 -6.586 4.835 1.00 98.44 109 LEU A C 1
ATOM 822 O O . LEU A 1 109 ? 1.244 -5.999 5.913 1.00 98.44 109 LEU A O 1
ATOM 826 N N . ALA A 1 110 ? 0.679 -7.715 4.567 1.00 98.12 110 ALA A N 1
ATOM 827 C CA . ALA A 1 110 ? -0.214 -8.368 5.522 1.00 98.12 110 ALA A CA 1
ATOM 828 C C . ALA A 1 110 ? 0.526 -8.719 6.817 1.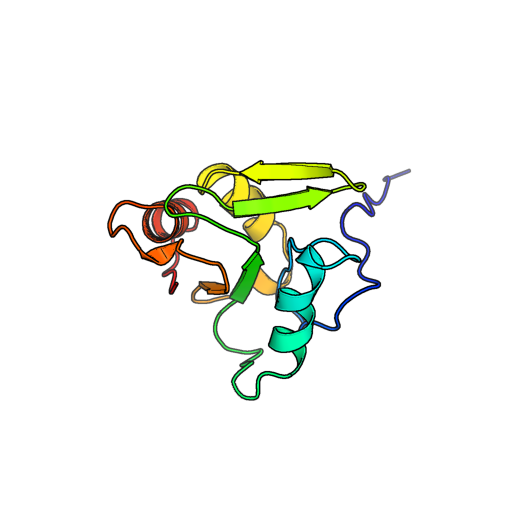00 98.12 110 ALA A C 1
ATOM 830 O O . ALA A 1 110 ? 0.100 -8.330 7.909 1.00 98.12 110 ALA A O 1
ATOM 831 N N . ASN A 1 111 ? 1.700 -9.342 6.682 1.00 98.38 111 ASN A N 1
ATOM 832 C CA . ASN A 1 111 ? 2.586 -9.663 7.799 1.00 98.38 111 ASN A CA 1
ATOM 833 C C . ASN A 1 111 ? 3.003 -8.396 8.559 1.00 98.38 111 ASN A C 1
ATOM 835 O O . ASN A 1 111 ? 2.952 -8.345 9.787 1.00 98.38 111 ASN A O 1
ATOM 839 N N . ALA A 1 112 ? 3.391 -7.344 7.832 1.00 98.06 112 ALA A N 1
ATOM 840 C CA . ALA A 1 112 ? 3.841 -6.097 8.431 1.00 98.06 112 ALA A CA 1
ATOM 841 C C . ALA A 1 112 ? 2.721 -5.335 9.142 1.00 98.06 112 ALA A C 1
ATOM 843 O O . ALA A 1 112 ? 3.033 -4.611 10.086 1.00 98.06 112 ALA A O 1
ATOM 844 N N . LEU A 1 113 ? 1.462 -5.454 8.709 1.00 96.75 113 LEU A N 1
ATOM 845 C CA . LEU A 1 113 ? 0.295 -4.782 9.291 1.00 96.75 113 LEU A CA 1
ATOM 846 C C . LEU A 1 113 ? -0.399 -5.600 10.386 1.00 96.75 113 LEU A C 1
ATOM 848 O O . LEU A 1 113 ? -1.050 -5.001 11.244 1.00 96.75 113 LEU A O 1
ATOM 852 N N . GLY A 1 114 ? -0.260 -6.928 10.367 1.00 96.50 114 GLY A N 1
ATOM 853 C CA . GLY A 1 114 ? -1.038 -7.835 11.212 1.00 96.50 114 GLY A CA 1
ATOM 854 C C . GLY A 1 114 ? -2.519 -7.879 10.823 1.00 96.50 114 GLY A C 1
ATOM 855 O O . GLY A 1 114 ? -3.376 -8.056 11.685 1.00 96.50 114 GLY A O 1
ATOM 856 N N . LYS A 1 115 ? -2.833 -7.637 9.544 1.00 94.81 115 LYS A N 1
ATOM 857 C CA . LYS A 1 115 ? -4.195 -7.646 8.989 1.00 94.81 115 LYS A CA 1
ATOM 858 C C . LYS A 1 115 ? -4.186 -8.300 7.604 1.00 94.81 115 LYS A C 1
ATOM 860 O O . LYS A 1 115 ? -3.187 -8.146 6.901 1.00 94.81 115 LYS A O 1
ATOM 865 N N . PRO A 1 116 ? -5.274 -8.967 7.183 1.00 95.69 116 PRO A N 1
ATOM 866 C CA . PRO A 1 116 ? -5.389 -9.489 5.825 1.00 95.69 116 PRO A CA 1
ATOM 867 C C . PRO A 1 116 ? -5.231 -8.383 4.777 1.00 95.69 116 PRO A C 1
ATOM 869 O O . PRO A 1 116 ? -5.721 -7.265 4.973 1.00 95.69 116 PRO A O 1
ATOM 872 N N . VAL A 1 117 ? -4.572 -8.716 3.668 1.00 95.69 117 VAL A N 1
ATOM 873 C CA . VAL A 1 117 ? -4.407 -7.851 2.496 1.00 95.69 117 VAL A CA 1
ATOM 874 C C . VAL A 1 117 ? -4.939 -8.586 1.272 1.00 95.69 117 VAL A C 1
ATOM 876 O O . VAL A 1 117 ? -4.566 -9.731 1.037 1.00 95.69 117 VAL A O 1
ATOM 879 N N . TYR A 1 118 ? -5.779 -7.912 0.494 1.00 92.62 118 TYR A N 1
ATOM 880 C CA . TYR A 1 118 ? -6.317 -8.391 -0.780 1.00 92.62 118 TYR A CA 1
ATOM 881 C C . TYR A 1 118 ? -5.754 -7.524 -1.904 1.00 92.62 118 TYR A C 1
ATOM 883 O O . TYR A 1 118 ? -5.751 -6.304 -1.754 1.00 92.62 118 TYR A O 1
ATOM 891 N N . ALA A 1 119 ? -5.261 -8.116 -2.988 1.00 88.50 119 ALA A N 1
ATOM 892 C CA . ALA A 1 119 ? -4.578 -7.420 -4.080 1.00 88.50 119 ALA A CA 1
ATOM 893 C C . ALA A 1 119 ? -4.945 -8.023 -5.435 1.00 88.50 119 ALA A C 1
ATOM 895 O O . ALA A 1 119 ? -5.227 -9.242 -5.455 1.00 88.50 119 ALA A O 1
#

Sequence (119 aa):
MKGKSSLFGSRGINIAAGNISFMPKTGEKSQFGKYIANRPDIDPNGMFDVIAHGAWNIIEVDSGGKTYNLDARQAAKLIRKQPGFKNAKSVRLLSCSTGSNPEGFAQHLANALGKPVYA

Radius of gyration: 13.66 Å; Cα contacts (8 Å, |Δi|>4): 209; chains: 1; bounding box: 29×41×35 Å

Mean predicted aligned error: 7.87 Å

Nearest PDB structures (foldseek):
  7u6l-assembly1_A  TM=5.619E-01  e=6.947E+00  Pseudomonas putida S16
  7u6l-assembly2_B  TM=5.500E-01  e=6.947E+00  Pseudomonas putida S16
  7f5j-assembly2_B  TM=4.308E-01  e=8.974E+00  Viola philippica
  8pk1-assembly1_E  TM=3.616E-01  e=4.439E+00  Streptococcus thermophilus DGCC 7710
  1b54-assembly1_A  TM=3.389E-01  e=6.947E+00  Saccharomyces cerevisiae

Solvent-accessible surface area (backbone atoms only — not comparable to full-atom values): 6737 Å² total; per-residue (Å²): 134,86,81,78,82,69,85,76,71,83,80,64,73,79,64,63,81,43,50,48,72,29,46,42,82,60,69,79,78,18,51,67,58,57,59,59,57,69,50,89,82,73,46,81,88,45,54,29,42,40,34,27,52,41,34,40,60,34,35,40,36,48,56,96,93,41,79,41,82,32,43,29,63,59,45,34,63,56,50,71,70,36,80,37,41,78,79,37,71,29,35,34,47,53,36,48,49,21,45,75,34,86,86,18,22,35,46,47,26,18,67,60,62,76,34,58,53,46,86